Protein AF-A0A381RRD1-F1 (afdb_monomer_lite)

Radius of gyration: 15.57 Å; chains: 1; bounding box: 38×31×39 Å

Structure (mmCIF, N/CA/C/O backbone):
data_AF-A0A381RRD1-F1
#
_entry.id   AF-A0A381RRD1-F1
#
loop_
_atom_site.group_PDB
_atom_site.id
_atom_site.type_symbol
_atom_site.label_atom_id
_atom_site.label_alt_id
_atom_site.label_comp_id
_atom_site.label_asym_id
_atom_site.label_entity_id
_atom_site.label_seq_id
_atom_site.pdbx_PDB_ins_code
_atom_site.Cartn_x
_atom_site.Cartn_y
_atom_site.Cartn_z
_atom_site.occupancy
_atom_site.B_iso_or_equiv
_atom_site.auth_seq_id
_atom_site.auth_comp_id
_atom_site.auth_asym_id
_atom_site.auth_atom_id
_atom_site.pdbx_PDB_model_num
ATOM 1 N N . ILE A 1 1 ? 8.227 6.199 -1.918 1.00 70.62 1 ILE A N 1
ATOM 2 C CA . ILE A 1 1 ? 7.877 5.563 -0.626 1.00 70.62 1 ILE A CA 1
ATOM 3 C C . ILE A 1 1 ? 7.532 6.582 0.471 1.00 70.62 1 ILE A C 1
ATOM 5 O O . ILE A 1 1 ? 6.364 6.918 0.584 1.00 70.62 1 ILE A O 1
ATOM 9 N N . ILE A 1 2 ? 8.474 7.125 1.265 1.00 75.50 2 ILE A N 1
ATOM 10 C CA . ILE A 1 2 ? 8.129 7.877 2.505 1.00 75.50 2 ILE A CA 1
ATOM 11 C C . ILE A 1 2 ? 7.301 9.149 2.246 1.00 75.50 2 ILE A C 1
ATOM 13 O O . ILE A 1 2 ? 6.333 9.403 2.957 1.00 75.50 2 ILE A O 1
ATOM 17 N N . ASN A 1 3 ? 7.640 9.924 1.213 1.00 79.56 3 ASN A N 1
ATOM 18 C CA . ASN A 1 3 ? 6.954 11.190 0.939 1.00 79.56 3 ASN A CA 1
ATOM 19 C C . ASN A 1 3 ? 5.486 10.981 0.514 1.00 79.56 3 ASN A C 1
ATOM 21 O O . ASN A 1 3 ? 4.612 11.703 0.978 1.00 79.56 3 ASN A O 1
ATOM 25 N N . GLY A 1 4 ? 5.211 9.954 -0.303 1.00 79.81 4 GLY A N 1
ATOM 26 C CA . GLY A 1 4 ? 3.850 9.597 -0.731 1.00 79.81 4 GLY A CA 1
ATOM 27 C C . GLY A 1 4 ? 2.988 9.042 0.406 1.00 79.81 4 GLY A C 1
ATOM 28 O O . GLY A 1 4 ? 1.794 9.323 0.483 1.00 79.81 4 GLY A O 1
ATOM 29 N N . LEU A 1 5 ? 3.607 8.323 1.344 1.00 81.69 5 LEU A N 1
ATOM 30 C CA . LEU A 1 5 ? 2.947 7.849 2.560 1.00 81.69 5 LEU A CA 1
ATOM 31 C C . LEU A 1 5 ? 2.536 9.004 3.477 1.00 81.69 5 LEU A C 1
ATOM 33 O O . LEU A 1 5 ? 1.402 9.045 3.946 1.00 81.69 5 LEU A O 1
ATOM 37 N N . ILE A 1 6 ? 3.435 9.965 3.712 1.00 83.94 6 ILE A N 1
ATOM 38 C CA . ILE A 1 6 ? 3.151 11.116 4.580 1.00 83.94 6 ILE A CA 1
ATOM 39 C C . ILE A 1 6 ? 2.031 11.977 3.991 1.00 83.94 6 ILE A C 1
ATOM 41 O O . ILE A 1 6 ? 1.108 12.339 4.718 1.00 83.94 6 ILE A O 1
ATOM 45 N N . THR A 1 7 ? 2.074 12.280 2.690 1.00 84.38 7 THR A N 1
ATOM 46 C CA . THR A 1 7 ? 1.032 13.092 2.044 1.00 84.38 7 THR A CA 1
ATOM 47 C C . THR A 1 7 ? -0.321 12.388 2.049 1.00 84.38 7 THR A C 1
ATOM 49 O O . THR A 1 7 ? -1.332 13.033 2.321 1.00 84.38 7 THR A O 1
ATOM 52 N N . SER A 1 8 ? -0.347 11.071 1.834 1.00 84.12 8 SER A N 1
ATOM 53 C CA . SER A 1 8 ? -1.580 10.277 1.878 1.00 84.12 8 SER A CA 1
ATOM 54 C C . SER A 1 8 ? -2.180 10.233 3.285 1.00 84.12 8 SER A C 1
ATOM 56 O O . SER A 1 8 ? -3.353 10.552 3.452 1.00 84.12 8 SER A O 1
ATOM 58 N N . ILE A 1 9 ? -1.367 9.970 4.315 1.00 85.81 9 ILE A N 1
ATOM 59 C CA . ILE A 1 9 ? -1.822 9.974 5.716 1.00 85.81 9 ILE A CA 1
ATOM 60 C C . ILE A 1 9 ? -2.298 11.367 6.133 1.00 85.81 9 ILE A C 1
ATOM 62 O O . ILE A 1 9 ? -3.306 11.482 6.833 1.00 85.81 9 ILE A O 1
ATOM 66 N N . MET A 1 10 ? -1.606 12.433 5.716 1.00 86.94 10 MET A N 1
ATOM 67 C CA . MET A 1 10 ? -2.045 13.807 5.975 1.00 86.94 10 MET A CA 1
ATOM 68 C C . MET A 1 10 ? -3.396 14.092 5.320 1.00 86.94 10 MET A C 1
ATOM 70 O O . MET A 1 10 ? -4.270 14.653 5.978 1.00 86.94 10 MET A O 1
ATOM 74 N N . LEU A 1 11 ? -3.592 13.679 4.065 1.00 86.75 11 LEU A N 1
ATOM 75 C CA . LEU A 1 11 ? -4.844 13.879 3.339 1.00 86.75 11 LEU A CA 1
ATOM 76 C C . LEU A 1 11 ? -5.997 13.082 3.965 1.00 86.75 11 LEU A C 1
ATOM 78 O O . LEU A 1 11 ? -7.051 13.651 4.243 1.00 86.75 11 LEU A O 1
ATOM 82 N N . GLU A 1 12 ? -5.792 11.795 4.253 1.00 84.88 12 GLU A N 1
ATOM 83 C CA . GLU A 1 12 ? -6.777 10.943 4.928 1.00 84.88 12 GLU A CA 1
ATOM 84 C C . GLU A 1 12 ? -7.132 11.506 6.309 1.00 84.88 12 GLU A C 1
ATOM 86 O O . GLU A 1 12 ? -8.310 11.653 6.634 1.00 84.88 12 GLU A O 1
ATOM 91 N N . THR A 1 13 ? -6.132 11.908 7.102 1.00 86.69 13 TH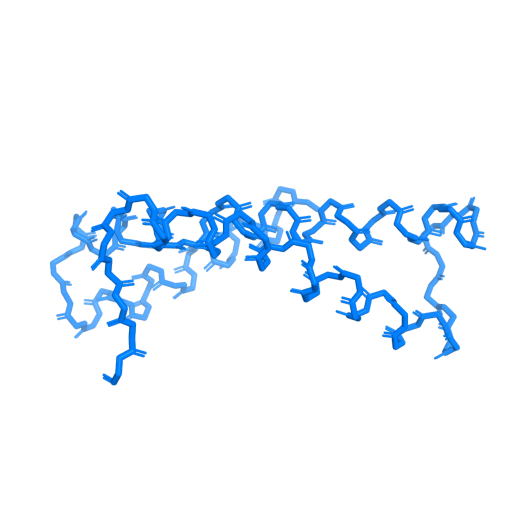R A N 1
ATOM 92 C CA . THR A 1 13 ? -6.349 12.528 8.419 1.00 86.69 13 THR A CA 1
ATOM 93 C C . THR A 1 13 ? -7.111 13.846 8.292 1.00 86.69 13 THR A C 1
ATOM 95 O O . THR A 1 13 ? -8.015 14.102 9.087 1.00 86.69 13 THR A O 1
ATOM 98 N N . PHE A 1 14 ? -6.796 14.674 7.290 1.00 89.50 14 PHE A N 1
ATOM 99 C CA . PHE A 1 14 ? -7.487 15.937 7.039 1.00 89.50 14 PHE A CA 1
ATOM 100 C C . PHE A 1 14 ? -8.962 15.711 6.691 1.00 89.50 14 PHE A C 1
ATOM 102 O O . PHE A 1 14 ? -9.834 16.334 7.298 1.00 89.50 14 PHE A O 1
ATOM 109 N N . ILE A 1 15 ? -9.262 14.767 5.797 1.00 88.25 15 ILE A N 1
ATOM 110 C CA . ILE A 1 15 ? -10.638 14.419 5.419 1.00 88.25 15 ILE A CA 1
ATOM 111 C C . ILE A 1 15 ? -11.400 13.835 6.622 1.00 88.25 15 ILE A C 1
ATOM 113 O O . ILE A 1 15 ? -12.497 14.293 6.944 1.00 88.25 15 ILE A O 1
ATOM 117 N N . LEU A 1 16 ? -10.801 12.887 7.350 1.00 86.00 16 LEU A N 1
ATOM 118 C CA . LEU A 1 16 ? -11.398 12.255 8.535 1.00 86.00 16 LEU A CA 1
ATOM 119 C C . LEU A 1 16 ? -11.613 13.245 9.690 1.00 86.00 16 LEU A C 1
ATOM 121 O O . LEU A 1 16 ? -12.571 13.102 10.450 1.00 86.00 16 LEU A O 1
ATOM 125 N N . SER A 1 17 ? -10.784 14.287 9.806 1.00 85.94 17 SER A N 1
ATOM 126 C CA . SER A 1 17 ? -10.939 15.339 10.825 1.00 85.94 17 SER A CA 1
ATOM 127 C C . SER A 1 17 ? -12.222 16.165 10.666 1.00 85.94 17 SER A C 1
ATOM 129 O O . SER A 1 17 ? -12.628 16.871 11.589 1.00 85.94 17 SER A O 1
ATOM 131 N N . ARG A 1 18 ? -12.880 16.093 9.500 1.00 86.31 18 ARG A N 1
ATOM 132 C CA . ARG A 1 18 ? -14.194 16.710 9.263 1.00 86.31 18 ARG A CA 1
ATOM 133 C C . ARG A 1 18 ? -15.353 15.853 9.773 1.00 86.31 18 ARG A C 1
ATOM 135 O O . ARG A 1 18 ? -16.449 16.378 9.925 1.00 86.31 18 ARG A O 1
ATOM 142 N N . GLN A 1 19 ? -15.120 14.570 10.044 1.00 83.62 19 GLN A N 1
ATOM 143 C CA . GLN A 1 19 ? -16.147 13.615 10.472 1.00 83.62 19 GLN A CA 1
ATOM 144 C C . GLN A 1 19 ? -15.929 13.116 11.910 1.00 83.62 19 GLN A C 1
ATOM 146 O O . GLN A 1 19 ? -16.860 12.615 12.534 1.00 83.62 19 GLN A O 1
ATOM 151 N N . MET A 1 20 ? -14.711 13.239 12.452 1.00 89.38 20 MET A N 1
ATOM 152 C CA . MET A 1 20 ? -14.306 12.660 13.738 1.00 89.38 20 MET A CA 1
ATOM 153 C C . MET A 1 20 ? -13.362 13.592 14.510 1.00 89.38 20 MET A C 1
ATOM 155 O O . MET A 1 20 ? -12.693 14.447 13.932 1.00 89.38 20 MET A O 1
ATOM 159 N N . VAL A 1 21 ? -13.230 13.375 15.825 1.00 88.19 21 VAL A N 1
ATOM 160 C CA . VAL A 1 21 ? -12.226 14.063 16.659 1.00 88.19 21 VAL A CA 1
ATOM 161 C C . VAL A 1 21 ? -10.820 13.792 16.112 1.00 88.19 21 VAL A C 1
ATOM 163 O O . VAL A 1 21 ? -10.492 12.652 15.797 1.00 88.19 21 VAL A O 1
ATOM 166 N N . LEU A 1 22 ? -9.965 14.816 16.060 1.00 83.69 22 LEU A N 1
ATOM 167 C CA . LEU A 1 22 ? -8.640 14.784 15.416 1.00 83.69 22 LEU A CA 1
ATOM 168 C C . LEU A 1 22 ? -7.756 13.606 15.882 1.00 83.69 22 LEU A C 1
ATOM 170 O O . LEU A 1 22 ? -7.109 12.939 15.077 1.00 83.69 22 LEU A O 1
ATOM 174 N N . ARG A 1 23 ? -7.809 13.272 17.179 1.00 82.50 23 ARG A N 1
ATOM 175 C CA . ARG A 1 23 ? -7.109 12.111 17.759 1.00 82.50 23 ARG A CA 1
ATOM 176 C C . ARG A 1 23 ? -7.620 10.771 17.218 1.00 82.50 23 ARG A C 1
ATOM 178 O O . ARG A 1 23 ? -6.835 9.844 17.037 1.00 82.50 23 ARG A O 1
ATOM 185 N N . LEU A 1 24 ? -8.927 10.665 16.983 1.00 81.50 24 LEU A N 1
ATOM 186 C CA . LEU A 1 24 ? -9.550 9.473 16.418 1.00 81.50 24 LEU A CA 1
ATOM 187 C C . LEU A 1 24 ? -9.287 9.397 14.911 1.00 81.50 24 LEU A C 1
ATOM 189 O O . LEU A 1 24 ? -8.888 8.344 14.441 1.00 81.50 24 LEU A O 1
ATOM 193 N N . ALA A 1 25 ? -9.393 10.516 14.189 1.00 80.31 25 ALA A N 1
ATOM 194 C CA . ALA A 1 25 ? -9.089 10.607 12.761 1.00 80.31 25 ALA A CA 1
ATOM 195 C C . ALA A 1 25 ? -7.669 10.112 12.435 1.00 80.31 25 ALA A C 1
ATOM 197 O O . ALA A 1 25 ? -7.505 9.273 11.554 1.00 80.31 25 ALA A O 1
ATOM 198 N N . PHE A 1 26 ? -6.660 10.543 13.201 1.00 82.19 26 PHE A N 1
ATOM 199 C CA . PHE A 1 26 ? -5.277 10.084 13.031 1.00 82.19 26 PHE A CA 1
ATOM 200 C C . PHE A 1 26 ? -5.115 8.587 13.331 1.00 82.19 26 PHE A C 1
ATOM 202 O O . PHE A 1 26 ? -4.474 7.855 12.578 1.00 82.19 26 PHE A O 1
ATOM 209 N N . LYS A 1 27 ? -5.746 8.098 14.409 1.00 80.81 27 LYS A N 1
ATOM 210 C CA . LYS A 1 27 ? -5.727 6.670 14.761 1.00 80.81 27 LYS A CA 1
ATOM 211 C C . LYS A 1 27 ? -6.399 5.813 13.681 1.00 80.81 27 LYS A C 1
ATOM 213 O O . LYS A 1 27 ? -5.928 4.714 13.401 1.00 80.81 27 LYS A O 1
ATOM 218 N N . THR A 1 28 ? -7.474 6.313 13.078 1.00 79.44 28 THR A N 1
ATOM 219 C CA . THR A 1 28 ? -8.207 5.639 12.003 1.00 79.44 28 THR A CA 1
ATOM 220 C C . THR A 1 28 ? -7.419 5.656 10.696 1.00 79.44 28 THR A C 1
ATOM 222 O O . THR A 1 28 ? -7.273 4.598 10.093 1.00 79.44 28 THR A O 1
ATOM 225 N N . ALA A 1 29 ? -6.842 6.795 10.299 1.00 80.56 29 ALA A N 1
ATOM 226 C CA . ALA A 1 29 ? -5.993 6.896 9.107 1.00 80.56 29 ALA A CA 1
ATOM 227 C C . ALA A 1 29 ? -4.811 5.913 9.183 1.00 80.56 29 ALA A C 1
ATOM 229 O O . ALA A 1 29 ? -4.566 5.134 8.261 1.00 80.56 29 ALA A O 1
ATOM 230 N N . ILE A 1 30 ? -4.151 5.846 10.345 1.00 79.12 30 ILE A N 1
ATOM 231 C CA . ILE A 1 30 ? -3.067 4.889 10.582 1.00 79.12 30 ILE A CA 1
ATOM 232 C C . ILE A 1 30 ? -3.571 3.438 10.587 1.00 79.12 30 ILE A C 1
ATOM 234 O O . ILE A 1 30 ? -2.977 2.566 9.954 1.00 79.12 30 ILE A O 1
ATOM 238 N N . GLY A 1 31 ? -4.659 3.154 11.306 1.00 70.44 31 GLY A N 1
ATOM 239 C CA . GLY A 1 31 ? -5.127 1.787 11.553 1.00 70.44 31 GLY A CA 1
ATOM 240 C C . GLY A 1 31 ? -5.879 1.127 10.393 1.00 70.44 31 GLY A C 1
ATOM 241 O O . GLY A 1 31 ? -5.903 -0.104 10.306 1.00 70.44 31 GLY A O 1
ATOM 242 N N . MET A 1 32 ? -6.500 1.914 9.515 1.00 67.69 32 MET A N 1
ATOM 243 C CA . MET A 1 32 ? -7.288 1.399 8.394 1.00 67.69 32 MET A CA 1
ATOM 244 C C . MET A 1 32 ? -6.420 1.156 7.154 1.00 67.69 32 MET A C 1
ATOM 246 O O . MET A 1 32 ? -6.644 0.175 6.448 1.00 67.69 32 MET A O 1
ATOM 250 N N . SER A 1 33 ? -5.403 1.998 6.926 1.00 67.88 33 SER A N 1
ATOM 251 C CA . SER A 1 33 ? -4.765 2.106 5.608 1.00 67.88 33 SER A CA 1
ATOM 252 C C . SER A 1 33 ? -3.245 1.889 5.595 1.00 67.88 33 SER A C 1
ATOM 254 O O . SER A 1 33 ? -2.722 1.443 4.578 1.00 67.88 33 SER A O 1
ATOM 256 N N . MET A 1 34 ? -2.496 2.094 6.693 1.00 74.44 34 MET A N 1
ATOM 257 C CA . MET A 1 34 ? -1.021 2.144 6.585 1.00 74.44 34 MET A CA 1
ATOM 258 C C . MET A 1 34 ? -0.358 0.862 6.081 1.00 74.44 34 MET A C 1
ATOM 260 O O . MET A 1 34 ? 0.537 0.934 5.245 1.00 74.44 34 MET A O 1
ATOM 264 N N . ILE A 1 35 ? -0.774 -0.311 6.563 1.00 74.19 35 ILE A N 1
ATOM 265 C CA . ILE A 1 35 ? -0.144 -1.579 6.153 1.00 74.19 35 ILE A CA 1
ATOM 266 C C . ILE A 1 35 ? -0.410 -1.851 4.668 1.00 74.19 35 ILE A C 1
ATOM 268 O O . ILE A 1 35 ? 0.490 -2.279 3.949 1.00 74.19 35 ILE A O 1
ATOM 272 N N . SER A 1 36 ? -1.625 -1.554 4.208 1.00 75.75 36 SER A N 1
ATOM 273 C CA . SER A 1 36 ? -2.039 -1.707 2.813 1.00 75.75 36 SER A CA 1
ATOM 274 C C . SER A 1 36 ? -1.389 -0.670 1.891 1.00 75.75 36 SER A C 1
ATOM 276 O O . SER A 1 36 ? -1.025 -0.991 0.766 1.00 75.75 36 SER A O 1
ATOM 278 N N . MET A 1 37 ? -1.196 0.560 2.370 1.00 82.31 37 MET A N 1
ATOM 279 C CA . MET A 1 37 ? -0.524 1.632 1.633 1.00 82.31 37 MET A CA 1
ATOM 280 C C . MET A 1 37 ? 0.969 1.333 1.455 1.00 82.31 37 MET A C 1
ATOM 282 O O . MET A 1 37 ? 1.503 1.463 0.357 1.00 82.31 37 MET A O 1
ATOM 286 N N . ILE A 1 38 ? 1.635 0.861 2.515 1.00 82.69 38 ILE A N 1
ATOM 287 C CA . ILE A 1 38 ? 3.038 0.431 2.456 1.00 82.69 38 ILE A CA 1
ATOM 288 C C . ILE A 1 38 ? 3.191 -0.767 1.514 1.00 82.69 38 ILE A C 1
ATOM 290 O O . ILE A 1 38 ? 4.097 -0.773 0.682 1.00 82.69 38 ILE A O 1
ATOM 294 N N . SER A 1 39 ? 2.320 -1.776 1.622 1.00 81.75 39 SER A N 1
ATOM 295 C CA . SER A 1 39 ? 2.415 -2.974 0.781 1.00 81.75 39 SER A CA 1
ATOM 296 C C . SER A 1 39 ? 2.163 -2.672 -0.696 1.00 81.75 39 SER A C 1
ATOM 298 O O . SER A 1 39 ? 2.877 -3.202 -1.543 1.00 81.75 39 SER A O 1
ATOM 300 N N . MET A 1 40 ? 1.222 -1.778 -1.005 1.00 84.25 40 MET A N 1
ATOM 301 C CA . MET A 1 40 ? 0.951 -1.318 -2.366 1.00 84.25 40 MET A CA 1
ATOM 302 C C . MET A 1 40 ? 2.146 -0.558 -2.961 1.00 84.25 40 MET A C 1
ATOM 304 O O . MET A 1 40 ? 2.600 -0.902 -4.050 1.00 84.25 40 MET A O 1
ATOM 308 N N . GLU A 1 41 ? 2.698 0.427 -2.247 1.00 84.69 41 GLU A N 1
ATOM 309 C CA . GLU A 1 41 ? 3.853 1.213 -2.711 1.00 84.69 41 GLU A CA 1
ATOM 310 C C . GLU A 1 41 ? 5.088 0.323 -2.948 1.00 84.69 41 GLU A C 1
ATOM 312 O O . GLU A 1 41 ? 5.784 0.464 -3.955 1.00 84.69 41 GLU A O 1
ATOM 317 N N . ILE A 1 42 ? 5.343 -0.632 -2.046 1.00 84.75 42 ILE A N 1
ATOM 318 C CA . ILE A 1 42 ? 6.446 -1.588 -2.194 1.00 84.75 42 ILE A CA 1
ATOM 319 C C . ILE A 1 42 ? 6.207 -2.506 -3.391 1.00 84.75 42 ILE A C 1
ATOM 321 O O . ILE A 1 42 ? 7.124 -2.696 -4.184 1.00 84.75 42 ILE A O 1
ATOM 325 N N . ALA A 1 43 ? 5.004 -3.063 -3.550 1.00 84.88 43 ALA A N 1
ATOM 326 C CA . ALA A 1 43 ? 4.700 -3.976 -4.647 1.00 84.88 43 ALA A CA 1
ATOM 327 C C . ALA A 1 43 ? 4.866 -3.314 -6.013 1.00 84.88 43 ALA A C 1
ATOM 329 O O . ALA A 1 43 ? 5.493 -3.894 -6.894 1.00 84.88 43 ALA A O 1
ATOM 330 N N . MET A 1 44 ? 4.363 -2.090 -6.176 1.00 83.19 44 MET A N 1
ATOM 331 C CA . MET A 1 44 ? 4.508 -1.349 -7.429 1.00 83.19 44 MET A CA 1
ATOM 332 C C . MET A 1 44 ? 5.982 -1.079 -7.747 1.00 83.19 44 MET A C 1
ATOM 334 O O . MET A 1 44 ? 6.416 -1.340 -8.864 1.00 83.19 44 MET A O 1
ATOM 338 N N . ASN A 1 45 ? 6.770 -0.658 -6.752 1.00 84.00 45 ASN A N 1
ATOM 339 C CA . ASN A 1 45 ? 8.203 -0.421 -6.929 1.00 84.00 45 ASN A CA 1
ATOM 340 C C . ASN A 1 45 ? 8.984 -1.716 -7.229 1.00 84.00 45 ASN A C 1
ATOM 342 O O . ASN A 1 45 ? 9.895 -1.721 -8.048 1.00 84.00 45 ASN A O 1
ATOM 346 N N . VAL A 1 46 ? 8.623 -2.832 -6.589 1.00 84.69 46 VAL A N 1
ATOM 347 C CA . VAL A 1 46 ? 9.238 -4.146 -6.835 1.00 84.69 46 VAL A CA 1
ATOM 348 C C . VAL A 1 46 ? 8.917 -4.652 -8.240 1.00 84.69 46 VAL A C 1
ATOM 350 O O . VAL A 1 46 ? 9.811 -5.134 -8.930 1.00 84.69 46 VAL A O 1
ATOM 353 N N . VAL A 1 47 ? 7.663 -4.526 -8.677 1.00 83.81 47 VAL A N 1
ATOM 354 C CA . VAL A 1 47 ? 7.230 -4.913 -10.026 1.00 83.81 47 VAL A CA 1
ATOM 355 C C . VAL A 1 47 ? 7.924 -4.066 -11.087 1.00 83.81 47 VAL A C 1
ATOM 357 O O . VAL A 1 47 ? 8.361 -4.614 -12.094 1.00 83.81 47 VAL A O 1
ATOM 360 N N . ASP A 1 48 ? 8.089 -2.766 -10.846 1.00 81.12 48 ASP A N 1
ATOM 361 C CA . ASP A 1 48 ? 8.799 -1.881 -11.770 1.00 81.12 48 ASP A CA 1
ATOM 362 C C . ASP A 1 48 ? 10.273 -2.279 -11.932 1.00 81.12 48 ASP A C 1
ATOM 364 O O . ASP A 1 48 ? 10.768 -2.443 -13.046 1.00 81.12 48 ASP A O 1
ATOM 368 N N . VAL A 1 49 ? 10.963 -2.551 -10.818 1.00 82.75 49 VAL A N 1
ATOM 369 C CA . VAL A 1 49 ? 12.354 -3.030 -10.841 1.00 82.75 49 VAL A CA 1
ATOM 370 C C . VAL A 1 49 ? 12.471 -4.396 -11.525 1.00 82.75 49 VAL A C 1
ATOM 372 O O . VAL A 1 49 ? 13.411 -4.612 -12.286 1.00 82.75 49 VAL A O 1
ATOM 375 N N . LEU A 1 50 ? 11.526 -5.311 -11.289 1.00 82.81 50 LEU A N 1
ATOM 376 C CA . LEU A 1 50 ? 11.529 -6.650 -11.891 1.00 82.81 50 LEU A CA 1
ATOM 377 C C . LEU A 1 50 ? 11.270 -6.634 -13.401 1.00 82.81 50 LEU A C 1
ATOM 379 O O . LEU A 1 50 ? 11.873 -7.428 -14.119 1.00 82.81 50 LEU A O 1
ATOM 383 N N . ILE A 1 51 ? 10.361 -5.779 -13.875 1.00 79.12 51 ILE A N 1
ATOM 384 C CA . ILE A 1 51 ? 9.930 -5.768 -15.279 1.00 79.12 51 ILE A CA 1
ATOM 385 C C . ILE A 1 51 ? 10.801 -4.840 -16.125 1.00 79.12 51 ILE A C 1
ATOM 387 O O . ILE A 1 51 ? 11.182 -5.206 -17.236 1.00 79.12 51 ILE A O 1
ATOM 391 N N . THR A 1 52 ? 11.127 -3.653 -15.615 1.00 76.12 52 THR A N 1
ATOM 392 C CA . THR A 1 52 ? 11.789 -2.603 -16.398 1.00 76.12 52 THR A CA 1
ATOM 393 C C . THR A 1 52 ? 13.279 -2.463 -16.064 1.00 76.12 52 THR A C 1
ATOM 395 O O . THR A 1 52 ? 14.012 -1.788 -16.785 1.00 76.12 52 THR A O 1
ATOM 398 N N . GLY A 1 53 ? 13.767 -3.108 -14.994 1.00 68.31 53 GLY A N 1
ATOM 399 C CA . GLY A 1 53 ? 15.172 -3.028 -14.565 1.00 68.31 53 GLY A CA 1
ATOM 400 C C . GLY A 1 53 ? 15.577 -1.660 -13.996 1.00 68.31 53 GLY A C 1
ATOM 401 O O . GLY A 1 53 ? 16.759 -1.411 -13.766 1.00 68.31 53 GLY A O 1
ATOM 402 N N . GLY A 1 54 ? 14.607 -0.768 -13.773 1.00 64.94 54 GLY A N 1
ATOM 403 C CA . GLY A 1 54 ? 14.780 0.609 -13.314 1.00 64.94 54 GLY A CA 1
ATOM 404 C C . GLY A 1 54 ? 13.433 1.331 -13.203 1.00 64.94 54 GLY A C 1
ATOM 405 O O . GLY A 1 54 ? 12.415 0.791 -13.621 1.00 64.94 54 GLY A O 1
ATOM 406 N N . ALA A 1 55 ? 13.431 2.549 -12.651 1.00 66.31 55 ALA A N 1
ATOM 407 C CA . ALA A 1 55 ? 12.226 3.353 -12.404 1.00 66.31 55 ALA A CA 1
ATOM 408 C C . ALA A 1 55 ? 11.676 4.025 -13.682 1.00 66.31 55 ALA A C 1
ATOM 410 O O . ALA A 1 55 ? 11.631 5.255 -13.779 1.00 66.31 55 ALA A O 1
ATOM 411 N N . VAL A 1 56 ? 11.350 3.234 -14.709 1.00 69.62 56 VAL A N 1
ATOM 412 C CA . VAL A 1 56 ? 10.901 3.735 -16.016 1.00 69.62 56 VAL A CA 1
ATOM 413 C C . VAL A 1 56 ? 9.456 3.314 -16.260 1.00 69.62 56 VAL A C 1
ATOM 415 O O . VAL A 1 56 ? 9.148 2.150 -16.491 1.00 69.62 56 VAL A O 1
ATOM 418 N N . LEU A 1 57 ? 8.558 4.296 -16.283 1.00 71.25 57 LEU A N 1
ATOM 419 C CA . LEU A 1 57 ? 7.145 4.082 -16.583 1.00 71.25 57 LEU A CA 1
ATOM 420 C C . LEU A 1 57 ? 6.940 3.801 -18.077 1.00 71.25 57 LEU A C 1
ATOM 422 O O . LEU A 1 57 ? 6.885 4.715 -18.899 1.00 71.25 57 LEU A O 1
ATOM 426 N N . VAL A 1 58 ? 6.789 2.522 -18.423 1.00 78.38 58 VAL A N 1
ATOM 427 C CA . VAL A 1 58 ? 6.411 2.072 -19.771 1.00 78.38 58 VAL A CA 1
ATOM 428 C C . VAL A 1 58 ? 4.898 1.855 -19.853 1.00 78.38 58 VAL A C 1
ATOM 430 O O . VAL A 1 58 ? 4.290 1.274 -18.953 1.00 78.38 58 VAL A O 1
A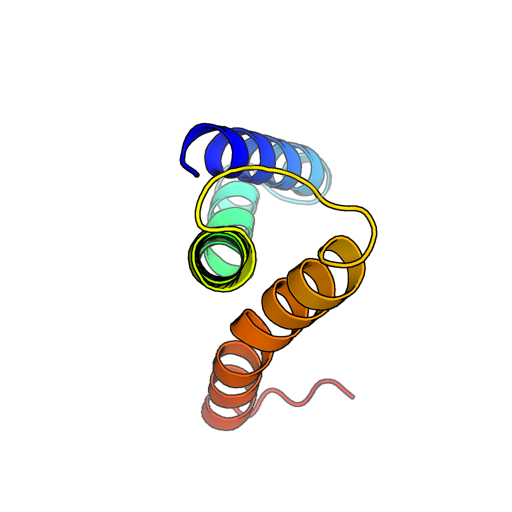TOM 433 N N . TRP A 1 59 ? 4.278 2.267 -20.962 1.00 78.81 59 TRP A N 1
ATOM 434 C CA . TRP A 1 59 ? 2.814 2.258 -21.133 1.00 78.81 59 TRP A CA 1
ATOM 435 C C . TRP A 1 59 ? 2.166 0.868 -20.965 1.00 78.81 59 TRP A C 1
ATOM 437 O O . TRP A 1 59 ? 1.054 0.760 -20.458 1.00 78.81 59 TRP A O 1
ATOM 447 N N . TRP A 1 60 ? 2.874 -0.204 -21.332 1.00 80.88 60 TRP A N 1
ATOM 448 C CA . TRP A 1 60 ? 2.401 -1.589 -21.179 1.00 80.88 60 TRP A CA 1
ATOM 449 C C . TRP A 1 60 ? 2.567 -2.156 -19.762 1.00 80.88 60 TRP A C 1
ATOM 451 O O . TRP A 1 60 ? 1.854 -3.085 -19.389 1.00 80.88 60 TRP A O 1
ATOM 461 N N . VAL A 1 61 ? 3.480 -1.601 -18.960 1.00 79.44 61 VAL A N 1
ATOM 462 C CA . VAL A 1 61 ? 3.771 -2.068 -17.591 1.00 79.44 61 VAL A CA 1
ATOM 463 C C . VAL A 1 61 ? 2.806 -1.444 -16.580 1.00 79.44 61 VAL A C 1
ATOM 465 O O . VAL A 1 61 ? 2.446 -2.079 -15.593 1.00 79.44 61 VAL A O 1
ATOM 468 N N . LEU A 1 62 ? 2.305 -0.242 -16.873 1.00 82.31 62 LEU A N 1
ATOM 469 C CA . LEU A 1 62 ? 1.290 0.484 -16.101 1.00 82.31 62 LEU A CA 1
ATOM 470 C C . LEU A 1 62 ? 0.100 -0.378 -15.621 1.00 82.31 62 LEU A C 1
ATOM 472 O O . LEU A 1 62 ? -0.146 -0.412 -14.413 1.00 82.31 62 LEU A O 1
ATOM 476 N N . PRO A 1 63 ? -0.629 -1.109 -16.490 1.00 82.75 63 PRO A N 1
ATOM 477 C CA . PRO A 1 63 ? -1.748 -1.941 -16.045 1.00 82.75 63 PRO A CA 1
ATOM 478 C C . PRO A 1 63 ? -1.311 -3.098 -15.134 1.00 82.75 63 PRO A C 1
ATOM 480 O O . PRO A 1 63 ? -2.014 -3.428 -14.182 1.00 82.75 63 PRO A O 1
ATOM 483 N N . ILE A 1 64 ? -0.138 -3.691 -15.377 1.00 83.19 64 ILE A N 1
ATOM 484 C CA . ILE A 1 64 ? 0.401 -4.794 -14.565 1.00 83.19 64 ILE A CA 1
ATOM 485 C C . ILE A 1 64 ? 0.795 -4.284 -13.175 1.00 83.19 64 ILE A C 1
ATOM 487 O O . ILE A 1 64 ? 0.474 -4.909 -12.165 1.00 83.19 64 ILE A O 1
ATOM 491 N N . MET A 1 65 ? 1.439 -3.120 -13.121 1.00 8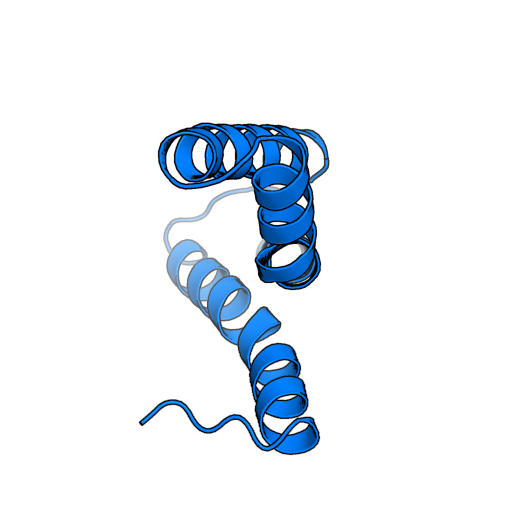3.50 65 MET A N 1
ATOM 492 C CA . MET A 1 65 ? 1.842 -2.461 -11.884 1.00 83.50 65 MET A CA 1
ATOM 493 C C . MET A 1 65 ? 0.629 -2.095 -11.019 1.00 83.50 65 MET A C 1
ATOM 495 O O . MET A 1 65 ? 0.625 -2.381 -9.823 1.00 83.50 65 MET A O 1
ATOM 499 N N . LEU A 1 66 ? -0.428 -1.539 -11.623 1.00 81.88 66 LEU A N 1
ATOM 500 C CA . LEU A 1 66 ? -1.682 -1.227 -10.928 1.00 81.88 66 LEU A CA 1
ATOM 501 C C . LEU A 1 66 ? -2.376 -2.486 -10.394 1.00 81.88 66 LEU A C 1
ATOM 503 O O . LEU A 1 66 ? -2.821 -2.499 -9.246 1.00 81.88 66 LEU A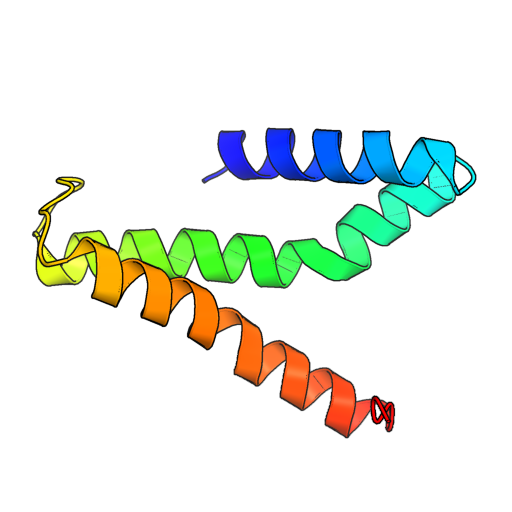 O 1
ATOM 507 N N . LEU A 1 67 ? -2.436 -3.559 -11.190 1.00 84.50 67 LEU A N 1
ATOM 508 C CA . LEU A 1 67 ? -3.011 -4.834 -10.751 1.00 84.50 67 LEU A CA 1
ATOM 509 C C . LEU A 1 67 ? -2.221 -5.441 -9.591 1.00 84.50 67 LEU A C 1
ATOM 511 O O . LEU A 1 67 ? -2.820 -5.879 -8.611 1.00 84.50 67 LEU A O 1
ATOM 515 N N . ALA A 1 68 ? -0.890 -5.428 -9.659 1.00 83.50 68 ALA A N 1
ATOM 516 C CA . ALA A 1 68 ? -0.051 -5.910 -8.570 1.00 83.50 68 ALA A CA 1
ATOM 517 C C . ALA A 1 68 ? -0.241 -5.065 -7.302 1.00 83.50 68 ALA A C 1
ATOM 519 O O . ALA A 1 68 ? -0.476 -5.618 -6.227 1.00 83.50 68 ALA A O 1
ATOM 520 N N . GLY A 1 69 ? -0.230 -3.735 -7.424 1.00 82.38 69 GLY A N 1
ATOM 5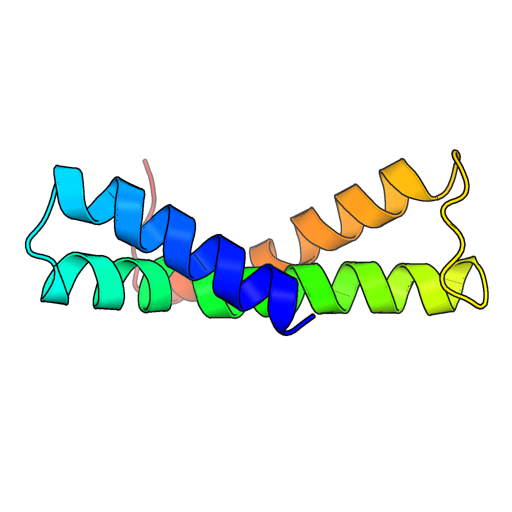21 C CA . GLY A 1 69 ? -0.503 -2.823 -6.314 1.00 82.38 69 GLY A CA 1
ATOM 522 C C . GLY A 1 69 ? -1.871 -3.065 -5.671 1.00 82.38 69 GLY A C 1
ATOM 523 O O . GLY A 1 69 ? -1.977 -3.053 -4.448 1.00 82.38 69 GLY A O 1
ATOM 524 N N . PHE A 1 70 ? -2.902 -3.359 -6.469 1.00 82.56 70 PHE A N 1
ATOM 525 C CA . PHE A 1 70 ? -4.254 -3.650 -5.987 1.00 82.56 70 PHE A CA 1
ATOM 526 C C . PHE A 1 70 ? -4.375 -5.027 -5.319 1.00 82.56 70 PHE A C 1
ATOM 528 O O . PHE A 1 70 ? -4.975 -5.146 -4.251 1.00 82.56 70 PHE A O 1
ATOM 535 N N . ILE A 1 71 ? -3.782 -6.068 -5.910 1.00 83.50 71 ILE A N 1
ATOM 536 C CA . ILE A 1 71 ? -3.856 -7.449 -5.408 1.00 83.50 71 ILE A CA 1
ATOM 537 C C . ILE A 1 71 ? -3.018 -7.636 -4.138 1.00 83.50 71 ILE A C 1
ATOM 539 O O . ILE A 1 71 ? -3.376 -8.450 -3.296 1.00 83.50 71 ILE A O 1
ATOM 543 N N . THR A 1 72 ? -1.931 -6.889 -3.947 1.00 83.25 72 THR A N 1
ATOM 544 C CA . THR A 1 72 ? -1.020 -7.091 -2.804 1.00 83.25 72 THR A CA 1
ATOM 545 C C . THR A 1 72 ? -1.651 -6.860 -1.416 1.00 83.25 72 THR A C 1
ATOM 547 O O . THR A 1 72 ? -1.443 -7.690 -0.527 1.00 83.25 72 THR A O 1
ATOM 550 N N . PRO A 1 73 ? -2.430 -5.791 -1.159 1.00 79.75 73 PRO A N 1
ATOM 551 C CA . PRO A 1 73 ? -3.064 -5.584 0.146 1.00 79.75 73 PRO A CA 1
ATOM 552 C C . PRO A 1 73 ? -4.281 -6.491 0.396 1.00 79.75 73 PRO A C 1
ATOM 554 O O . PRO A 1 73 ? -4.638 -6.735 1.551 1.00 79.75 73 PRO A O 1
ATOM 557 N N . LEU A 1 74 ? -4.906 -7.020 -0.662 1.00 78.06 74 LEU A N 1
ATOM 558 C CA . LEU A 1 74 ? -6.103 -7.868 -0.606 1.00 78.06 74 LEU A CA 1
ATOM 559 C C . LEU A 1 74 ? -5.966 -9.125 0.282 1.00 78.06 74 LEU A C 1
ATOM 561 O O . LEU A 1 74 ? -6.800 -9.281 1.174 1.00 78.06 74 LEU A O 1
ATOM 565 N N . PRO A 1 75 ? -4.956 -10.010 0.134 1.00 78.12 75 PRO A N 1
ATOM 566 C CA . PRO A 1 75 ? -4.842 -11.230 0.938 1.00 78.12 75 PRO A CA 1
ATOM 567 C C . PRO A 1 75 ? -4.636 -10.940 2.428 1.00 78.12 75 PRO A C 1
ATOM 569 O O . PRO A 1 75 ? -5.205 -11.633 3.273 1.00 78.12 75 PRO A O 1
ATOM 572 N N . TYR A 1 76 ? -3.882 -9.888 2.769 1.00 75.19 76 TYR A N 1
ATOM 573 C CA . TYR A 1 76 ? -3.717 -9.456 4.159 1.00 75.19 76 TYR A CA 1
ATOM 574 C C . TYR A 1 76 ? -5.039 -8.946 4.747 1.00 75.19 76 TYR A C 1
ATOM 576 O O . TYR A 1 76 ? -5.413 -9.317 5.864 1.00 75.19 76 TYR A O 1
ATOM 584 N N . ASN A 1 77 ? -5.775 -8.135 3.980 1.00 75.06 77 ASN A N 1
ATOM 585 C CA . ASN A 1 77 ? -7.058 -7.596 4.414 1.00 75.06 77 ASN A CA 1
ATOM 586 C C . ASN A 1 77 ? -8.108 -8.712 4.571 1.00 75.06 77 ASN A C 1
ATOM 588 O O . ASN A 1 77 ? -8.800 -8.781 5.585 1.00 75.06 77 ASN A O 1
ATOM 592 N N . TYR A 1 78 ? -8.150 -9.663 3.633 1.00 76.44 78 TYR A N 1
ATOM 593 C CA . TYR A 1 78 ? -9.062 -10.809 3.665 1.00 76.44 78 TYR A CA 1
ATOM 594 C C . TYR A 1 78 ? -8.759 -11.767 4.827 1.00 76.44 78 TYR A C 1
ATOM 596 O O . TYR A 1 78 ? -9.672 -12.224 5.517 1.00 76.44 78 TYR A O 1
ATOM 604 N N . TYR A 1 79 ? -7.477 -12.027 5.111 1.00 79.88 79 TYR A N 1
ATOM 605 C CA . TYR A 1 79 ? -7.065 -12.810 6.278 1.00 79.88 79 TYR A CA 1
ATOM 606 C C . TYR A 1 79 ? -7.479 -12.142 7.596 1.00 79.88 79 TYR A C 1
ATOM 608 O O . TYR A 1 79 ? -8.003 -12.815 8.486 1.00 79.88 79 TYR A O 1
ATOM 616 N N . ARG A 1 80 ? -7.303 -10.817 7.721 1.00 78.44 80 ARG A N 1
ATOM 617 C CA . ARG A 1 80 ? -7.782 -10.061 8.890 1.00 78.44 80 ARG A CA 1
ATOM 618 C C . ARG A 1 80 ? -9.294 -10.182 9.052 1.00 78.44 80 ARG A C 1
ATOM 620 O O . ARG A 1 80 ? -9.740 -10.542 10.137 1.00 78.44 80 ARG A O 1
ATOM 627 N N . LEU A 1 81 ? -10.069 -9.924 7.999 1.00 76.94 81 LEU A N 1
ATOM 628 C CA . LEU A 1 81 ? -11.534 -10.009 8.041 1.00 76.94 81 LEU A CA 1
ATOM 629 C C . LEU A 1 81 ? -12.005 -11.406 8.472 1.00 76.94 81 LEU A C 1
ATOM 631 O O . LEU A 1 81 ? -12.809 -11.526 9.397 1.00 76.94 81 LEU A O 1
ATOM 635 N N . LYS A 1 82 ? -11.411 -12.464 7.901 1.00 77.25 82 LYS A N 1
ATOM 636 C CA . LYS A 1 82 ? -11.702 -13.858 8.269 1.00 77.25 82 LYS A CA 1
ATOM 637 C C . LYS A 1 82 ? -11.350 -14.172 9.727 1.00 77.25 82 LYS A C 1
ATOM 639 O O . LYS A 1 82 ? -12.106 -14.868 10.395 1.00 77.25 82 LYS A O 1
ATOM 644 N N . LYS A 1 83 ? -10.225 -13.655 10.237 1.00 77.88 83 LYS A N 1
ATOM 645 C CA . LYS A 1 83 ? -9.781 -13.872 11.625 1.00 77.88 83 LYS A CA 1
ATOM 646 C C . LYS A 1 83 ? -10.648 -13.140 12.652 1.00 77.88 83 LYS A C 1
ATOM 648 O O . LYS A 1 83 ? -10.874 -13.671 13.733 1.00 77.88 83 LYS A O 1
ATOM 653 N N . PHE A 1 84 ? -11.114 -11.933 12.334 1.00 78.19 84 PHE A N 1
ATOM 654 C CA . PHE A 1 84 ? -11.948 -11.123 13.228 1.00 78.19 84 PHE A CA 1
ATOM 655 C C . PHE A 1 84 ? -13.454 -11.371 13.055 1.00 78.19 84 PHE A C 1
ATOM 657 O O . PHE A 1 84 ? -14.247 -10.725 13.734 1.00 78.19 84 PHE A O 1
ATOM 664 N N . GLY A 1 85 ? -13.854 -12.292 12.169 1.00 72.06 85 GLY A N 1
ATOM 665 C CA . GLY A 1 85 ? -15.260 -12.634 11.933 1.00 72.06 85 GLY A CA 1
ATOM 666 C C . GLY A 1 85 ? -16.098 -11.476 11.381 1.00 72.06 85 GLY A C 1
ATOM 667 O O . GLY A 1 85 ? -17.321 -11.519 11.457 1.00 72.06 85 GLY A O 1
ATOM 668 N N . GLN A 1 86 ? -15.457 -10.434 10.845 1.00 64.94 86 GLN A N 1
ATOM 669 C CA . GLN A 1 86 ? -16.141 -9.292 10.246 1.00 64.94 86 GLN A CA 1
ATOM 670 C C . GLN A 1 86 ? -16.374 -9.608 8.770 1.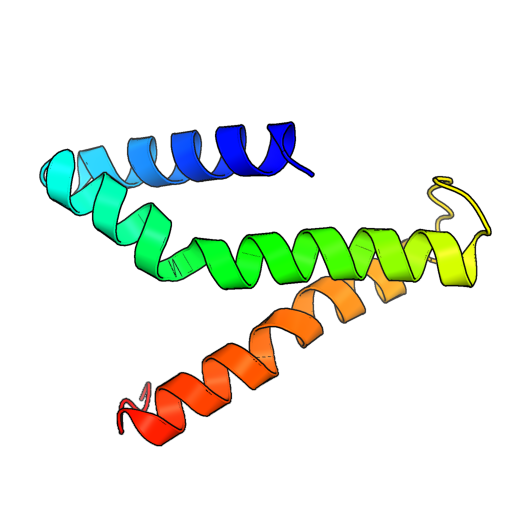00 64.94 86 GLN A C 1
ATOM 672 O O . GLN A 1 86 ? -15.464 -9.493 7.950 1.00 64.94 86 GLN A O 1
ATOM 677 N N . ALA A 1 87 ? -17.580 -10.061 8.439 1.00 61.16 87 ALA A N 1
ATOM 678 C CA . ALA A 1 87 ? -18.030 -10.161 7.059 1.00 61.16 87 ALA A CA 1
ATOM 679 C C . ALA A 1 87 ? -18.691 -8.833 6.669 1.00 61.16 87 ALA A C 1
ATOM 681 O O . ALA A 1 87 ? -19.640 -8.404 7.322 1.00 61.16 87 ALA A O 1
ATOM 682 N N . CYS A 1 88 ? -18.187 -8.179 5.621 1.00 56.94 88 CYS A N 1
ATOM 683 C CA . CYS A 1 88 ? -18.935 -7.124 4.945 1.00 56.94 88 CYS A CA 1
ATOM 684 C C . CYS A 1 88 ? -20.060 -7.794 4.145 1.00 56.94 88 CYS A C 1
ATOM 686 O O . CYS A 1 88 ? -19.786 -8.391 3.103 1.00 56.94 88 CYS A O 1
ATOM 688 N N . HIS A 1 89 ? -21.286 -7.740 4.667 1.00 50.41 89 HIS A N 1
ATOM 689 C CA . HIS A 1 89 ? -22.511 -7.812 3.872 1.00 50.41 89 HIS A CA 1
ATOM 690 C C . HIS A 1 89 ? -23.046 -6.389 3.736 1.00 50.41 89 HIS A C 1
ATOM 692 O O . HIS A 1 89 ? -23.029 -5.676 4.767 1.00 50.41 89 HIS A O 1
#

Organism: NCBI:txid408172

Sequence (89 aa):
IINGLITSIMLETFILSRQMVLRLAFKTAIGMSMISMISMEIAMNVVDVLITGGAVLVWWVLPIMLLAGFITPLPYNYYRLKKFGQACH

Secondary structure (DSSP, 8-state):
-HHHHHHHHHHHHHHHTTTS-HHHHHHHHHHHHHHHHHHHHHHHHHHHHHHHSSS---TTHHHHHHHHHHHTHHHHHHHHHHHHT----

Foldseek 3Di:
DVVVLVVQLVVQLVVVVVVDPSVVSSVCSCVVPNVLVVQLVVQLVVLCCVPVVDDDDDPVSVVVSVVRSVVRVVVVVVVVCVVVVPDDD

pLDDT: mean 79.32, std 7.07, range [50.41, 89.5]

InterPro domains:
  IPR025509 Domain of unknown function DUF4396 [PF14342] (1-84)